Protein AF-A0ABD3W041-F1 (afdb_monomer_lite)

Secondary structure (DSSP, 8-state):
--HHHHTS-HHHHHHHHHHHHT--------------STTSSHHHHHHHHTT----SS-PPP--S--------EE-TTT--EE----

Structure (mmCIF, N/CA/C/O backbone):
data_AF-A0ABD3W041-F1
#
_entry.id   AF-A0ABD3W041-F1
#
loop_
_atom_site.group_PDB
_atom_site.id
_atom_site.type_symbol
_atom_site.label_atom_id
_atom_site.label_alt_id
_atom_site.label_comp_id
_atom_site.label_asym_id
_atom_site.label_entity_id
_atom_site.label_seq_id
_atom_site.pdbx_PDB_ins_code
_atom_site.Cartn_x
_atom_site.Cartn_y
_atom_site.Cartn_z
_atom_site.occupancy
_atom_site.B_iso_or_equiv
_atom_site.auth_seq_id
_atom_site.auth_comp_id
_atom_site.auth_asym_id
_atom_site.auth_atom_id
_atom_site.pdbx_PDB_model_num
ATOM 1 N N . LEU A 1 1 ? -15.820 3.956 14.712 1.00 78.50 1 LEU A N 1
ATOM 2 C CA . LEU A 1 1 ? -15.205 2.909 13.866 1.00 78.50 1 LEU A CA 1
ATOM 3 C C . LEU A 1 1 ? -15.188 3.418 12.426 1.00 78.50 1 LEU A C 1
ATOM 5 O O . LEU A 1 1 ? -16.107 4.162 12.091 1.00 78.50 1 LEU A O 1
ATOM 9 N N . PRO A 1 2 ? -14.172 3.097 11.610 1.00 83.50 2 PRO A N 1
ATOM 10 C CA . PRO A 1 2 ? -14.160 3.431 10.183 1.00 83.50 2 PRO A CA 1
ATOM 11 C C . PRO A 1 2 ? -15.390 2.870 9.442 1.00 83.50 2 PRO A C 1
ATOM 13 O O . PRO A 1 2 ? -15.904 1.826 9.862 1.00 83.50 2 PRO A O 1
ATOM 16 N N . PRO A 1 3 ? -15.870 3.515 8.360 1.00 88.06 3 PRO A N 1
ATOM 17 C CA . PRO A 1 3 ? -17.040 3.059 7.602 1.00 88.06 3 PRO A CA 1
ATOM 18 C C . PRO A 1 3 ? -16.939 1.608 7.116 1.00 88.06 3 PRO A C 1
ATOM 20 O O . PRO A 1 3 ? -17.947 0.906 7.062 1.00 88.06 3 PRO A O 1
ATOM 23 N N . GLU A 1 4 ? -15.733 1.149 6.792 1.00 84.75 4 GLU A N 1
ATOM 24 C CA . GLU A 1 4 ? -15.437 -0.214 6.353 1.00 84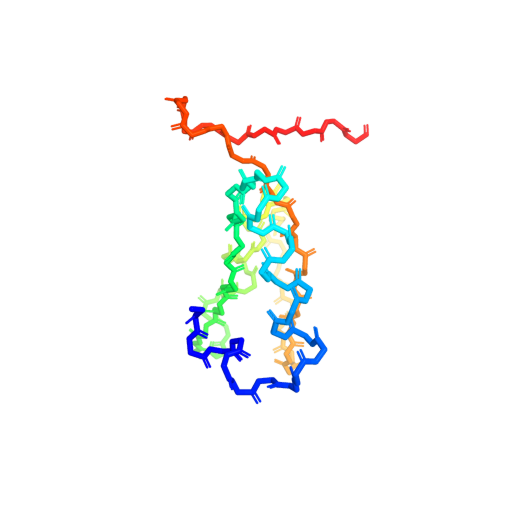.75 4 GLU A CA 1
ATOM 25 C C . GLU A 1 4 ? -15.716 -1.220 7.471 1.00 84.75 4 GLU A C 1
ATOM 27 O O . GLU A 1 4 ? -16.394 -2.215 7.240 1.00 84.75 4 GLU A O 1
ATOM 32 N N . ILE A 1 5 ? -15.283 -0.915 8.699 1.00 87.94 5 ILE A N 1
ATOM 33 C CA . ILE A 1 5 ? -15.505 -1.756 9.884 1.00 87.94 5 ILE A CA 1
ATOM 34 C C . ILE A 1 5 ? -16.982 -1.736 10.296 1.00 87.94 5 ILE A C 1
ATOM 36 O O . ILE A 1 5 ? -17.531 -2.760 10.691 1.00 87.94 5 ILE A O 1
ATOM 40 N N . CYS A 1 6 ? -17.664 -0.594 10.154 1.00 88.38 6 CYS A N 1
ATOM 41 C CA . CYS A 1 6 ? -19.101 -0.483 10.436 1.00 88.38 6 CYS A CA 1
ATOM 42 C C . CYS A 1 6 ? -19.973 -1.360 9.522 1.00 88.38 6 CYS A C 1
ATOM 44 O O . CYS A 1 6 ? -21.083 -1.714 9.912 1.00 88.38 6 CYS A O 1
ATOM 46 N N . ARG A 1 7 ? -19.493 -1.694 8.316 1.00 92.75 7 ARG A N 1
ATOM 47 C CA . ARG A 1 7 ? -20.184 -2.586 7.368 1.00 92.75 7 ARG A CA 1
ATOM 48 C C . ARG A 1 7 ? -19.937 -4.072 7.647 1.00 92.75 7 ARG A C 1
ATOM 50 O O . ARG A 1 7 ? -20.596 -4.905 7.032 1.00 92.75 7 ARG A O 1
ATOM 57 N N . MET A 1 8 ? -19.003 -4.401 8.538 1.00 91.44 8 MET A N 1
ATOM 58 C CA . MET A 1 8 ? -18.716 -5.777 8.951 1.00 91.44 8 MET A CA 1
ATOM 59 C C . MET A 1 8 ? -19.667 -6.229 10.067 1.00 91.44 8 MET A C 1
ATOM 61 O O . MET A 1 8 ? -20.422 -5.436 10.638 1.00 91.44 8 MET A O 1
ATOM 65 N N . ASP A 1 9 ? -19.627 -7.519 10.387 1.00 93.38 9 ASP A N 1
ATOM 66 C CA . ASP A 1 9 ? -20.424 -8.125 11.446 1.00 93.38 9 ASP A CA 1
ATOM 67 C C . ASP A 1 9 ? -20.026 -7.619 12.852 1.00 93.38 9 ASP A C 1
ATOM 69 O O . ASP A 1 9 ? -18.969 -7.016 13.066 1.00 93.38 9 ASP A O 1
ATOM 73 N N . LYS A 1 10 ? -20.893 -7.869 13.842 1.00 93.69 10 LYS A N 1
ATOM 74 C CA . LYS A 1 10 ? -20.685 -7.403 15.223 1.00 93.69 10 LYS A CA 1
ATOM 75 C C . LYS A 1 10 ? -19.398 -7.937 15.861 1.00 93.69 10 LYS A C 1
ATOM 77 O O . LYS A 1 10 ? -18.829 -7.228 16.688 1.00 93.69 10 LYS A O 1
ATOM 82 N N . VAL A 1 11 ? -18.939 -9.136 15.495 1.00 93.12 11 VAL A N 1
ATOM 83 C CA . VAL A 1 11 ? -17.705 -9.721 16.042 1.00 93.12 11 VAL A CA 1
ATOM 84 C C . VAL A 1 11 ? -16.507 -8.919 15.550 1.00 93.12 11 VAL A C 1
ATOM 86 O O . VAL A 1 11 ? -15.723 -8.439 16.365 1.00 93.12 11 VAL A O 1
ATOM 89 N N . SER A 1 12 ? -16.429 -8.663 14.242 1.00 88.62 12 SER A N 1
ATOM 90 C CA . SER A 1 12 ? -15.373 -7.841 13.631 1.00 88.62 12 SER A CA 1
ATOM 91 C C . SER A 1 12 ? -15.315 -6.422 14.210 1.00 88.62 12 SER A C 1
ATOM 93 O O . SER A 1 12 ? -14.239 -5.882 14.470 1.00 88.62 12 SER A O 1
ATOM 95 N N . GLN A 1 13 ? -16.476 -5.813 14.467 1.00 93.06 13 GLN A N 1
ATOM 96 C CA . GLN A 1 13 ? -16.546 -4.493 15.099 1.00 93.06 13 GLN A CA 1
ATOM 97 C C . GLN A 1 13 ? -16.018 -4.496 16.537 1.00 93.06 13 GLN A C 1
ATOM 99 O O . GLN A 1 13 ? -15.359 -3.537 16.939 1.00 93.06 13 GLN A O 1
ATOM 104 N N . ASN A 1 14 ? -16.322 -5.537 17.315 1.00 92.06 14 ASN A N 1
ATOM 105 C CA . ASN A 1 14 ? -15.867 -5.657 18.699 1.00 92.06 14 ASN A CA 1
ATOM 106 C C . ASN A 1 14 ? -14.367 -5.938 18.774 1.00 92.06 14 ASN A C 1
ATOM 108 O O . ASN A 1 14 ? -13.680 -5.239 19.509 1.00 92.06 14 ASN A O 1
ATOM 112 N N . LEU A 1 15 ? -13.849 -6.832 17.928 1.00 88.19 15 LEU A N 1
ATOM 113 C CA . LEU A 1 15 ? -12.415 -7.107 17.823 1.00 88.19 15 LEU A CA 1
ATOM 114 C C . LEU A 1 15 ? -11.617 -5.827 17.522 1.00 88.19 15 LEU A C 1
ATOM 116 O O . LEU A 1 15 ? -10.585 -5.562 18.130 1.00 88.19 15 LEU A O 1
ATOM 120 N N . PHE A 1 16 ? -12.125 -4.983 16.615 1.00 85.31 16 PHE A N 1
ATOM 121 C CA . PHE A 1 16 ? -11.492 -3.698 16.321 1.00 85.31 16 PHE A CA 1
ATOM 122 C C . PHE A 1 16 ? -11.523 -2.746 17.526 1.00 85.31 16 PHE A C 1
ATOM 124 O O . PHE A 1 16 ? -10.572 -1.999 17.735 1.00 85.31 16 PHE A O 1
ATOM 131 N N . ARG A 1 17 ? -12.603 -2.739 18.320 1.00 88.50 17 ARG A N 1
ATOM 132 C CA . ARG A 1 17 ? -12.684 -1.924 19.546 1.00 88.50 17 ARG A CA 1
ATOM 133 C C . ARG A 1 17 ? -11.703 -2.411 20.609 1.00 88.50 17 ARG A C 1
ATOM 135 O O . ARG A 1 17 ? -10.984 -1.586 21.155 1.00 88.50 17 ARG A O 1
ATOM 142 N N . GLU A 1 18 ? -11.618 -3.717 20.831 1.00 89.00 18 GLU A N 1
ATOM 143 C CA . GLU A 1 18 ? -10.652 -4.322 21.756 1.00 89.00 18 GLU A CA 1
ATOM 144 C C . GLU A 1 18 ? -9.211 -3.985 21.346 1.00 89.00 18 GLU A C 1
ATOM 146 O O . GLU A 1 18 ? -8.412 -3.550 22.171 1.00 89.00 18 GLU A O 1
ATOM 151 N N . ALA A 1 19 ? -8.894 -4.070 20.049 1.00 83.00 19 ALA A N 1
ATOM 152 C CA . ALA A 1 19 ? -7.589 -3.670 19.522 1.00 83.00 19 ALA A CA 1
ATOM 153 C C . ALA A 1 19 ? -7.298 -2.163 19.691 1.00 83.00 19 ALA A C 1
ATOM 155 O O . ALA A 1 19 ? -6.149 -1.773 19.883 1.00 83.00 19 ALA A O 1
ATOM 156 N N . LEU A 1 20 ? -8.320 -1.296 19.636 1.00 83.31 20 LEU A N 1
ATOM 157 C CA . LEU A 1 20 ? -8.164 0.133 19.936 1.00 83.31 20 LEU A CA 1
ATOM 158 C C . LEU A 1 20 ? -7.871 0.382 21.422 1.00 83.31 20 LEU A C 1
ATOM 160 O O . LEU A 1 20 ? -7.077 1.272 21.732 1.00 83.31 20 LEU A O 1
ATOM 164 N N . GLU A 1 21 ? -8.529 -0.362 22.314 1.00 86.62 21 GLU A N 1
ATOM 165 C CA . GLU A 1 21 ? -8.373 -0.264 23.772 1.00 86.62 21 GLU A CA 1
ATOM 166 C C . GLU A 1 21 ? -7.021 -0.807 24.247 1.00 86.62 21 GLU A C 1
ATOM 168 O O . GLU A 1 21 ? -6.419 -0.231 25.151 1.00 86.62 21 GLU A O 1
ATOM 173 N N . ALA A 1 22 ? -6.495 -1.844 23.587 1.00 82.94 22 ALA A N 1
ATOM 174 C CA . ALA A 1 22 ? -5.178 -2.422 23.863 1.00 82.94 22 ALA A CA 1
ATOM 175 C C . ALA A 1 22 ? -3.990 -1.484 23.547 1.00 82.94 22 ALA A C 1
ATOM 177 O O . ALA A 1 22 ? -2.857 -1.779 23.923 1.00 82.94 22 ALA A O 1
ATOM 178 N N . GLY A 1 23 ? -4.237 -0.343 22.894 1.00 70.12 23 GLY A N 1
ATOM 179 C CA . GLY A 1 23 ? -3.211 0.606 22.468 1.00 70.12 23 GLY A CA 1
ATOM 180 C C . GLY A 1 23 ? -2.911 0.477 20.974 1.00 70.12 23 GLY A C 1
ATOM 181 O O . GLY A 1 23 ? -2.563 -0.584 20.469 1.00 70.12 23 GLY A O 1
ATOM 182 N N . LYS A 1 24 ? -3.080 1.588 20.250 1.00 64.88 24 LYS A N 1
ATOM 183 C CA . LYS A 1 24 ? -3.027 1.648 18.783 1.00 64.88 24 LYS A CA 1
ATOM 184 C C . LYS A 1 24 ? -1.624 1.450 18.216 1.00 64.88 24 LYS A C 1
ATOM 186 O O . LYS A 1 24 ? -0.720 2.226 18.514 1.00 64.88 24 LYS A O 1
ATOM 191 N N . GLU A 1 25 ? -1.532 0.576 17.223 1.00 64.94 25 GLU A N 1
ATOM 192 C CA . GLU A 1 25 ? -0.480 0.597 16.211 1.00 64.94 25 GLU A CA 1
ATOM 193 C C . GLU A 1 25 ? -0.955 1.386 14.978 1.00 64.94 25 GLU A C 1
ATOM 195 O O . GLU A 1 25 ? -2.113 1.289 14.554 1.00 64.94 25 GLU A O 1
ATOM 200 N N . LYS A 1 26 ? -0.082 2.215 14.396 1.00 64.38 26 LYS A N 1
ATOM 201 C CA . LYS A 1 26 ? -0.388 2.909 13.140 1.00 64.38 26 LYS A CA 1
ATOM 202 C C . LYS A 1 26 ? -0.194 1.932 11.980 1.00 64.38 26 LYS A C 1
ATOM 204 O O . LYS A 1 26 ? 0.931 1.576 11.654 1.00 64.38 26 LYS A O 1
ATOM 209 N N . VAL A 1 27 ? -1.288 1.536 11.333 1.00 64.31 27 VAL A N 1
ATOM 210 C CA . VAL A 1 27 ? -1.235 0.665 10.151 1.00 64.31 27 VAL A CA 1
ATOM 211 C C . VAL A 1 27 ? -1.013 1.512 8.900 1.00 64.31 27 VAL A C 1
ATOM 213 O O . VAL A 1 27 ? -1.933 2.156 8.397 1.00 64.31 27 VAL A O 1
ATOM 216 N N . TYR A 1 28 ? 0.214 1.501 8.385 1.00 68.56 28 TYR A N 1
ATOM 217 C CA . TYR A 1 28 ? 0.573 2.134 7.116 1.00 68.56 28 TYR A CA 1
ATOM 218 C C . TYR A 1 28 ? 0.466 1.120 5.974 1.00 68.56 28 TYR A C 1
ATOM 220 O O . TYR A 1 28 ? 1.458 0.553 5.527 1.00 68.56 28 TYR A O 1
ATOM 228 N N . HIS A 1 29 ? -0.760 0.865 5.514 1.00 71.44 29 HIS A N 1
ATOM 229 C CA . HIS A 1 29 ? -1.025 -0.029 4.387 1.00 71.44 29 HIS A CA 1
ATOM 230 C C . HIS A 1 29 ? -1.623 0.750 3.216 1.00 71.44 29 HIS A C 1
ATOM 232 O O . HIS A 1 29 ? -2.661 1.395 3.360 1.00 71.44 29 HIS A O 1
ATOM 238 N N . ILE A 1 30 ? -0.991 0.656 2.046 1.00 76.69 30 ILE A N 1
ATOM 239 C CA . ILE A 1 30 ? -1.503 1.229 0.800 1.00 76.69 30 ILE A CA 1
ATOM 240 C C . ILE A 1 30 ? -1.652 0.141 -0.259 1.00 76.69 30 ILE A C 1
ATOM 242 O O . ILE A 1 30 ? -0.846 -0.783 -0.343 1.00 76.69 30 ILE A O 1
ATOM 246 N N . ARG A 1 31 ? -2.681 0.276 -1.097 1.00 77.69 31 ARG A N 1
ATOM 247 C CA . ARG A 1 31 ? -2.827 -0.499 -2.331 1.00 77.69 31 ARG A CA 1
ATOM 248 C C . ARG A 1 31 ? -2.570 0.439 -3.503 1.00 77.69 31 ARG A C 1
ATOM 250 O O . ARG A 1 31 ? -3.301 1.411 -3.669 1.00 77.69 31 ARG A O 1
ATOM 257 N N . LEU A 1 32 ? -1.537 0.155 -4.291 1.00 79.62 32 LEU A N 1
ATOM 258 C CA . LEU A 1 32 ? -1.176 0.928 -5.479 1.00 79.62 32 LEU A CA 1
ATOM 259 C C . LEU A 1 32 ? -1.584 0.159 -6.739 1.00 79.62 32 LEU A C 1
ATOM 261 O O . LEU A 1 32 ? -1.241 -1.011 -6.885 1.00 79.62 32 LEU A O 1
ATOM 265 N N . MET A 1 33 ? -2.294 0.821 -7.653 1.00 81.88 33 MET A N 1
ATOM 266 C CA . MET A 1 33 ? -2.677 0.262 -8.951 1.00 81.88 33 MET A CA 1
ATOM 267 C C . MET A 1 33 ? -2.061 1.103 -10.071 1.00 81.88 33 MET A C 1
ATOM 269 O O . MET A 1 33 ? -2.282 2.311 -10.131 1.00 81.88 33 MET A O 1
ATOM 273 N N . VAL A 1 34 ? -1.300 0.466 -10.964 1.00 82.75 34 VAL A N 1
ATOM 274 C CA . VAL A 1 34 ? -0.664 1.119 -12.119 1.00 82.75 34 VAL A CA 1
ATOM 275 C C . VAL A 1 34 ? -1.427 0.730 -13.387 1.00 82.75 34 VAL A C 1
ATOM 277 O O . VAL A 1 34 ? -1.451 -0.439 -13.765 1.00 82.75 34 VAL A O 1
ATOM 280 N N . VAL A 1 35 ? -2.063 1.702 -14.051 1.00 81.69 35 VAL A N 1
ATOM 281 C CA . VAL A 1 35 ? -2.951 1.481 -15.212 1.00 81.69 35 VAL A CA 1
ATOM 282 C C . VAL A 1 35 ? -2.539 2.374 -16.383 1.00 81.69 35 VAL A C 1
ATOM 284 O O . VAL A 1 35 ? -2.026 3.470 -16.191 1.00 81.69 35 VAL A O 1
ATOM 287 N N . GLY A 1 36 ? -2.741 1.897 -17.611 1.00 79.62 36 GLY A N 1
ATOM 288 C CA . GLY A 1 36 ? -2.323 2.575 -18.838 1.00 79.62 36 GLY A CA 1
ATOM 289 C C . GLY A 1 36 ? -2.298 1.625 -20.034 1.00 79.62 36 GLY A C 1
ATOM 290 O O . GLY A 1 36 ? -2.390 0.405 -19.868 1.00 79.62 36 GLY A O 1
ATOM 291 N N . HIS A 1 37 ? -2.159 2.175 -21.240 1.00 79.56 37 HIS A N 1
ATOM 292 C CA . HIS A 1 37 ? -2.185 1.411 -22.492 1.00 79.56 37 HIS A CA 1
ATOM 293 C C . HIS A 1 37 ? -1.075 0.341 -22.569 1.00 79.56 37 HIS A C 1
ATOM 295 O O . HIS A 1 37 ? -0.123 0.345 -21.781 1.00 79.56 37 HIS A O 1
ATOM 301 N N . LEU A 1 38 ? -1.201 -0.624 -23.481 1.00 79.56 38 LEU A N 1
ATOM 302 C CA . LEU A 1 38 ? -0.179 -1.653 -23.696 1.00 79.56 38 LEU A CA 1
ATOM 303 C C . LEU A 1 38 ? 1.171 -1.001 -24.053 1.00 79.56 38 LEU A C 1
ATOM 305 O O . LEU A 1 38 ? 1.202 0.001 -24.760 1.00 79.56 38 LEU A O 1
ATOM 309 N N . GLY A 1 39 ? 2.281 -1.532 -23.534 1.00 78.81 39 GLY A N 1
ATOM 310 C CA . GLY A 1 39 ? 3.628 -1.052 -23.883 1.00 78.81 39 GLY A CA 1
ATOM 311 C C . GLY A 1 39 ? 4.082 0.281 -23.263 1.00 78.81 39 GLY A C 1
ATOM 312 O O . GLY A 1 39 ? 5.221 0.670 -23.472 1.00 78.81 39 GLY A O 1
ATOM 313 N N . VAL A 1 40 ? 3.270 0.965 -22.444 1.00 83.88 40 VAL A N 1
ATOM 314 C CA . VAL A 1 40 ? 3.648 2.272 -21.838 1.00 83.88 40 VAL A CA 1
ATOM 315 C C . VAL A 1 40 ? 4.638 2.181 -20.662 1.00 83.88 40 VAL A C 1
ATOM 317 O O . VAL A 1 40 ? 4.891 3.176 -19.991 1.00 83.88 40 VAL A O 1
ATOM 320 N N . GLY A 1 41 ? 5.166 0.990 -20.364 1.00 83.19 41 GLY A N 1
ATOM 321 C CA . GLY A 1 41 ? 6.156 0.801 -19.296 1.00 83.19 41 GLY A CA 1
ATOM 322 C C . GLY A 1 41 ? 5.587 0.631 -17.882 1.00 83.19 41 GLY A C 1
ATOM 323 O O . GLY A 1 41 ? 6.305 0.856 -16.915 1.00 83.19 41 GLY A O 1
ATOM 324 N N . LYS A 1 42 ? 4.324 0.203 -17.726 1.00 89.44 42 LYS A N 1
ATOM 325 C CA . LYS A 1 42 ? 3.717 -0.079 -16.403 1.00 89.44 42 LYS A CA 1
ATOM 326 C C . LYS A 1 42 ? 4.547 -1.073 -15.588 1.00 89.44 42 LYS A C 1
ATOM 328 O O . LYS A 1 42 ? 4.884 -0.804 -14.444 1.00 89.44 42 LYS A O 1
ATOM 333 N N . THR A 1 43 ? 4.918 -2.189 -16.212 1.00 83.62 43 THR A N 1
ATOM 334 C CA . THR A 1 43 ? 5.732 -3.249 -15.605 1.00 83.62 43 THR A CA 1
ATOM 335 C C . THR A 1 43 ? 7.118 -2.725 -15.232 1.00 83.62 43 THR A C 1
ATOM 337 O O . THR A 1 43 ? 7.591 -2.959 -14.125 1.00 83.62 43 THR A O 1
ATOM 340 N N . THR A 1 44 ? 7.739 -1.929 -16.109 1.00 86.00 44 THR A N 1
ATOM 341 C CA . THR A 1 44 ? 9.022 -1.265 -15.840 1.00 86.00 44 THR A CA 1
ATOM 342 C C . THR A 1 44 ? 8.936 -0.317 -14.642 1.00 86.00 44 THR A C 1
ATOM 344 O O . THR A 1 44 ? 9.812 -0.338 -13.780 1.00 86.00 44 THR A O 1
ATOM 347 N N . LEU A 1 45 ? 7.877 0.496 -14.558 1.00 85.62 45 LEU A N 1
ATOM 348 C CA . LEU A 1 45 ? 7.647 1.410 -13.440 1.00 85.62 45 LEU A CA 1
ATOM 349 C C . LEU A 1 45 ? 7.463 0.646 -12.125 1.00 85.62 45 LEU A C 1
ATOM 351 O O . LEU A 1 45 ? 8.129 0.972 -11.145 1.00 85.62 45 LEU A O 1
ATOM 355 N N . THR A 1 46 ? 6.612 -0.383 -12.107 1.00 84.94 46 THR A N 1
ATOM 356 C CA . THR A 1 46 ? 6.387 -1.203 -10.909 1.00 84.94 46 THR A CA 1
ATOM 357 C C . THR A 1 46 ? 7.686 -1.849 -10.428 1.00 84.94 46 THR A C 1
ATOM 359 O O . THR A 1 46 ? 8.025 -1.711 -9.258 1.00 84.94 46 THR A O 1
ATOM 362 N N . LYS A 1 47 ? 8.476 -2.461 -11.321 1.00 80.56 47 LYS A N 1
ATOM 363 C CA . LYS A 1 47 ? 9.768 -3.076 -10.967 1.00 80.56 47 LYS A CA 1
ATOM 364 C C . LYS A 1 47 ? 10.767 -2.074 -10.384 1.00 80.56 47 LYS A C 1
ATOM 366 O O . LYS A 1 47 ? 11.404 -2.369 -9.377 1.00 80.56 47 LYS A O 1
ATOM 371 N N . ARG A 1 48 ? 10.850 -0.860 -10.947 1.00 83.19 48 ARG A N 1
ATOM 372 C CA . ARG A 1 48 ? 11.691 0.218 -10.390 1.00 83.19 48 ARG A CA 1
ATOM 373 C C . ARG A 1 48 ? 11.246 0.646 -8.996 1.00 83.19 48 ARG A C 1
ATOM 375 O O . ARG A 1 48 ? 12.095 0.830 -8.133 1.00 83.19 48 ARG A O 1
ATOM 382 N N . ILE A 1 49 ? 9.938 0.788 -8.766 1.00 82.19 49 ILE A N 1
ATOM 383 C CA . ILE A 1 49 ? 9.389 1.110 -7.436 1.00 82.19 49 ILE A CA 1
ATOM 384 C C . ILE A 1 49 ? 9.754 0.020 -6.419 1.00 82.19 49 ILE A C 1
ATOM 386 O O . ILE A 1 49 ? 10.012 0.325 -5.260 1.00 82.19 49 ILE A O 1
ATOM 390 N N . LEU A 1 50 ? 9.813 -1.239 -6.855 1.00 79.69 50 LEU A N 1
ATOM 391 C CA . LEU A 1 50 ? 10.194 -2.378 -6.019 1.00 79.69 50 LEU A CA 1
ATOM 392 C C . LEU A 1 50 ? 11.712 -2.545 -5.831 1.00 79.69 50 LEU A C 1
ATOM 394 O O . LEU A 1 50 ? 12.127 -3.476 -5.142 1.00 79.69 50 LEU A O 1
ATOM 398 N N . GLY A 1 51 ? 12.535 -1.672 -6.424 1.00 76.81 51 GLY A N 1
ATOM 399 C CA . GLY A 1 51 ? 13.996 -1.771 -6.371 1.00 76.81 51 GLY A CA 1
ATOM 400 C C . GLY A 1 51 ? 14.564 -2.961 -7.150 1.00 76.81 51 GLY A C 1
ATOM 401 O O . GLY A 1 51 ? 15.686 -3.386 -6.891 1.00 76.81 51 GLY A O 1
ATOM 402 N N . GLU A 1 52 ? 13.800 -3.534 -8.082 1.00 81.31 52 GLU A N 1
ATOM 403 C CA . GLU A 1 52 ? 14.242 -4.663 -8.898 1.00 81.31 52 GLU A CA 1
ATOM 404 C C . GLU A 1 52 ? 15.137 -4.186 -10.049 1.00 81.31 52 GLU A C 1
ATOM 406 O O . GLU A 1 52 ? 14.910 -3.127 -10.643 1.00 81.31 52 GLU A O 1
ATOM 411 N N . ASN A 1 53 ? 16.147 -4.991 -10.399 1.00 77.00 53 ASN A N 1
ATOM 412 C CA . ASN A 1 53 ? 17.003 -4.710 -11.547 1.00 77.00 53 ASN A CA 1
ATOM 413 C C . ASN A 1 53 ? 16.187 -4.810 -12.838 1.00 77.00 53 ASN A C 1
ATOM 415 O O . ASN A 1 53 ? 15.748 -5.884 -13.252 1.00 77.00 53 ASN A O 1
ATOM 419 N N . VAL A 1 54 ? 16.001 -3.667 -13.488 1.00 73.38 54 VAL A N 1
ATOM 420 C CA . VAL A 1 54 ? 15.402 -3.586 -14.814 1.00 73.38 54 VAL A CA 1
ATOM 421 C C . VAL A 1 54 ? 16.523 -3.781 -15.827 1.00 73.38 54 VAL A C 1
ATOM 423 O O . VAL A 1 54 ? 17.156 -2.813 -16.241 1.00 73.38 54 VAL A O 1
ATOM 426 N N . ASN A 1 55 ? 16.798 -5.032 -16.198 1.00 68.12 55 ASN A N 1
ATOM 427 C CA . ASN A 1 55 ? 17.635 -5.298 -17.367 1.00 68.12 55 ASN A CA 1
ATOM 428 C C . ASN A 1 55 ? 16.975 -4.668 -18.603 1.00 68.12 55 ASN A C 1
ATOM 430 O O . ASN A 1 55 ? 15.750 -4.674 -18.722 1.00 68.12 55 ASN A O 1
ATOM 434 N N . GLU A 1 56 ? 17.787 -4.150 -19.523 1.00 60.72 56 GLU A N 1
ATOM 435 C CA . GLU A 1 56 ? 17.337 -3.467 -20.748 1.00 60.72 56 GLU A CA 1
ATOM 436 C C . GLU A 1 56 ? 16.650 -4.401 -21.763 1.00 60.72 56 GLU A C 1
ATOM 438 O O . GLU A 1 56 ? 16.223 -3.960 -22.831 1.00 60.72 56 GLU A O 1
ATOM 443 N N . GLU A 1 57 ? 16.519 -5.691 -21.444 1.00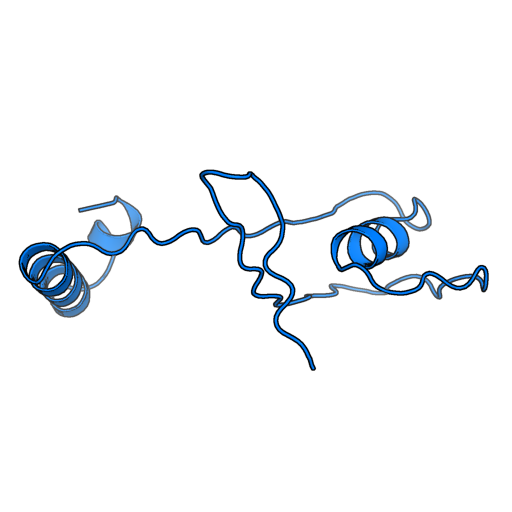 61.34 57 GLU A N 1
ATOM 444 C CA . GLU A 1 57 ? 15.803 -6.640 -22.284 1.00 61.34 57 GLU A CA 1
ATOM 445 C C . GLU A 1 57 ? 14.314 -6.272 -22.382 1.00 61.34 57 GLU A C 1
ATOM 447 O O . GLU A 1 57 ? 13.676 -5.979 -21.359 1.00 61.34 57 GLU A O 1
ATOM 452 N N . PRO A 1 58 ? 13.730 -6.310 -23.597 1.00 61.94 58 PRO A N 1
ATOM 453 C CA . PRO A 1 58 ? 12.331 -5.981 -23.792 1.00 61.94 58 PRO A CA 1
ATOM 454 C C . PRO A 1 58 ? 11.463 -6.871 -22.906 1.00 61.94 58 PRO A C 1
ATOM 456 O O . PRO A 1 58 ? 11.413 -8.090 -23.064 1.00 61.94 58 PRO A O 1
ATOM 459 N N . HIS A 1 59 ? 10.771 -6.252 -21.951 1.00 64.81 59 HIS A N 1
ATOM 460 C CA . HIS A 1 59 ? 9.825 -6.977 -21.122 1.00 64.81 59 HIS A CA 1
ATOM 461 C C . HIS A 1 59 ? 8.657 -7.447 -21.985 1.00 64.81 59 HIS A C 1
ATOM 463 O O . HIS A 1 59 ? 8.059 -6.660 -22.723 1.00 64.81 59 HIS A O 1
ATOM 469 N N . VAL A 1 60 ? 8.318 -8.730 -21.861 1.00 68.25 60 VAL A N 1
ATOM 470 C CA . VAL A 1 60 ? 7.101 -9.279 -22.456 1.00 68.25 60 VAL A CA 1
ATOM 471 C C . VAL A 1 60 ? 5.908 -8.502 -21.902 1.00 68.25 60 VAL A C 1
ATOM 473 O O . VAL A 1 60 ? 5.842 -8.222 -20.703 1.00 68.25 60 VAL A O 1
ATOM 476 N N . SER A 1 61 ? 4.987 -8.117 -22.785 1.00 69.81 61 SER A N 1
ATOM 477 C CA . SER A 1 61 ? 3.760 -7.431 -22.383 1.00 69.81 61 SER A CA 1
ATOM 478 C C . SER A 1 61 ? 3.015 -8.255 -21.338 1.00 69.81 61 SER A C 1
ATOM 480 O O . SER A 1 61 ? 2.725 -9.426 -21.573 1.00 69.81 61 SER A O 1
ATOM 482 N N . THR A 1 62 ? 2.679 -7.638 -20.205 1.00 69.56 62 THR A N 1
ATOM 483 C CA . THR A 1 62 ? 1.807 -8.259 -19.207 1.00 69.56 62 THR A CA 1
ATOM 484 C C . THR A 1 62 ? 0.426 -8.478 -19.833 1.00 69.56 62 THR A C 1
ATOM 486 O O . THR A 1 62 ? -0.298 -7.515 -20.099 1.00 69.56 62 THR A O 1
ATOM 489 N N . GLU A 1 63 ? 0.058 -9.736 -20.067 1.00 67.31 63 GLU A N 1
ATOM 490 C CA . GLU A 1 63 ? -1.304 -10.119 -20.436 1.00 67.31 63 GLU A CA 1
ATOM 491 C C . GLU A 1 63 ? -2.120 -10.367 -19.160 1.00 67.31 63 GLU A C 1
ATOM 493 O O . GLU A 1 63 ? -1.800 -11.246 -18.362 1.00 67.31 63 GLU A O 1
ATOM 498 N N . GLY A 1 64 ? -3.174 -9.576 -18.941 1.00 70.06 64 GLY A N 1
ATOM 499 C CA . GLY A 1 64 ? -4.028 -9.690 -17.754 1.00 70.06 64 GLY A CA 1
ATOM 500 C C . GLY A 1 64 ? -3.608 -8.790 -16.584 1.00 70.06 64 GLY A C 1
ATOM 501 O O . GLY A 1 64 ? -3.288 -7.617 -16.782 1.00 70.06 64 GLY A O 1
ATOM 502 N N . ILE A 1 65 ? -3.697 -9.307 -15.353 1.00 70.06 65 ILE A N 1
ATOM 503 C CA . ILE A 1 65 ? -3.448 -8.565 -14.103 1.00 70.06 65 ILE A CA 1
ATOM 504 C C . ILE A 1 65 ? -2.221 -9.152 -13.405 1.00 70.06 65 ILE A C 1
ATOM 506 O O . ILE A 1 65 ? -2.195 -10.340 -13.097 1.00 70.06 65 ILE A O 1
ATOM 510 N N . GLU A 1 66 ? -1.251 -8.299 -13.084 1.00 69.25 66 GLU A N 1
ATOM 511 C CA . GLU A 1 66 ? -0.067 -8.658 -12.301 1.00 69.25 66 GLU A CA 1
ATOM 512 C C . GLU A 1 66 ? -0.152 -7.982 -10.927 1.00 69.25 66 GLU A C 1
ATOM 514 O O . GLU A 1 66 ? -0.301 -6.761 -10.827 1.00 69.25 66 GLU A O 1
ATOM 519 N N . VAL A 1 67 ? -0.131 -8.782 -9.857 1.00 68.88 67 VAL A N 1
ATOM 520 C CA . VAL A 1 67 ? -0.235 -8.304 -8.471 1.00 68.88 67 VAL A CA 1
ATOM 521 C C . VAL A 1 67 ? 1.090 -8.555 -7.768 1.00 68.88 67 VAL A C 1
ATOM 523 O O . VAL A 1 67 ? 1.512 -9.700 -7.634 1.00 68.88 67 VAL A O 1
ATOM 526 N N . HIS A 1 68 ? 1.709 -7.489 -7.266 1.00 69.19 68 HIS A N 1
ATOM 527 C CA . HIS A 1 68 ? 2.945 -7.565 -6.489 1.00 69.19 68 HIS A CA 1
ATOM 528 C C . HIS A 1 68 ? 2.658 -7.221 -5.020 1.00 69.19 68 HIS A C 1
ATOM 530 O O . HIS A 1 68 ? 2.667 -6.043 -4.654 1.00 69.19 68 HIS A O 1
ATOM 536 N N . PRO A 1 69 ? 2.372 -8.212 -4.155 1.00 62.12 69 PRO A N 1
ATOM 537 C CA . PRO A 1 69 ? 2.244 -7.967 -2.727 1.00 62.12 69 PRO A CA 1
ATOM 538 C C . PRO A 1 69 ? 3.640 -7.728 -2.144 1.00 62.12 69 PRO A C 1
ATOM 540 O O . PRO A 1 69 ? 4.409 -8.662 -1.936 1.00 62.12 69 PRO A O 1
ATOM 543 N N . ARG A 1 70 ? 3.987 -6.464 -1.896 1.00 66.31 70 ARG A N 1
ATOM 544 C CA . ARG A 1 70 ? 5.234 -6.090 -1.222 1.00 66.31 70 ARG A CA 1
ATOM 545 C C . ARG 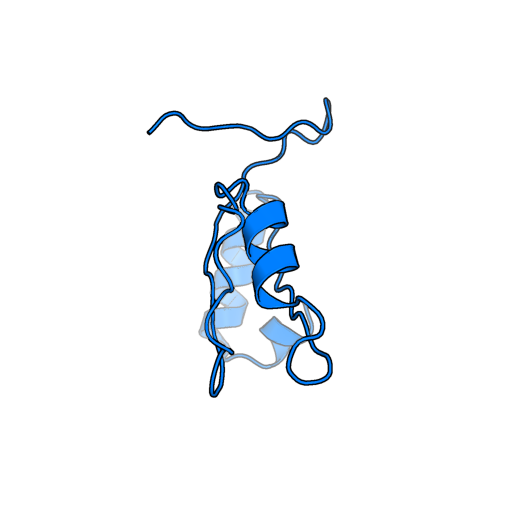A 1 70 ? 4.923 -5.324 0.053 1.00 66.31 70 ARG A C 1
ATOM 547 O O . ARG A 1 70 ? 4.216 -4.320 0.029 1.00 66.31 70 ARG A O 1
ATOM 554 N N . CYS A 1 71 ? 5.477 -5.812 1.157 1.00 61.34 71 CYS A N 1
ATOM 555 C CA . CYS A 1 71 ? 5.574 -5.057 2.394 1.00 61.34 71 CYS A CA 1
ATOM 556 C C . CYS A 1 71 ? 6.894 -4.301 2.370 1.00 61.34 71 CYS A C 1
ATOM 558 O O . CYS A 1 71 ? 7.953 -4.885 2.157 1.00 61.34 71 CYS A O 1
ATOM 560 N N . VAL A 1 72 ? 6.808 -2.999 2.572 1.00 65.69 72 VAL A N 1
ATOM 561 C CA . VAL A 1 72 ? 7.952 -2.103 2.618 1.00 65.69 72 VAL A CA 1
ATOM 562 C C . VAL A 1 72 ? 7.851 -1.304 3.902 1.00 65.69 72 VAL A C 1
ATOM 564 O O . VAL A 1 72 ? 6.783 -0.789 4.237 1.00 65.69 72 VAL A O 1
ATOM 56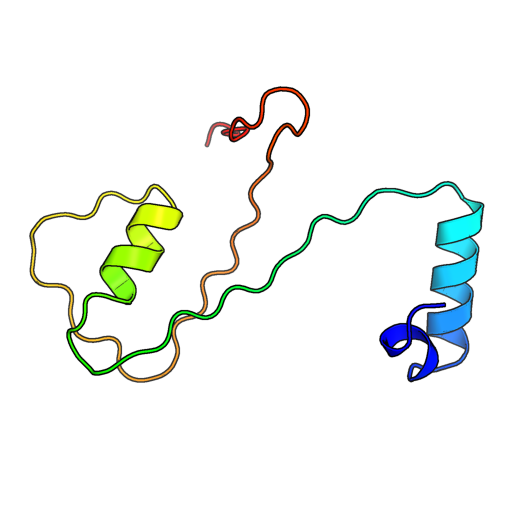7 N N . LYS A 1 73 ? 8.948 -1.255 4.651 1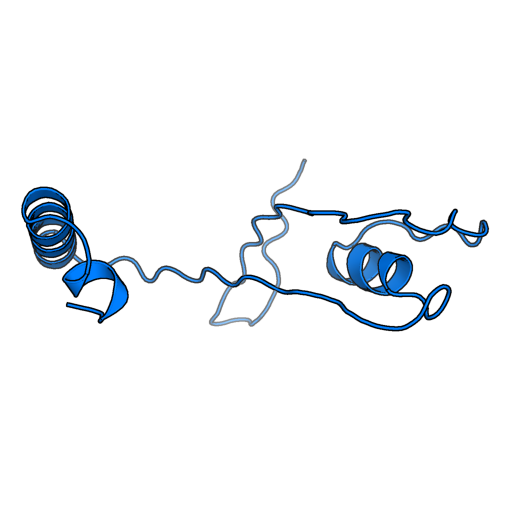.00 66.25 73 LYS A N 1
ATOM 568 C CA . LYS A 1 73 ? 9.040 -0.488 5.888 1.00 66.25 73 LYS A CA 1
ATOM 569 C C . LYS A 1 73 ? 9.701 0.846 5.556 1.00 66.25 73 LYS A C 1
ATOM 571 O O . LYS A 1 73 ? 10.729 0.878 4.886 1.00 66.25 73 LYS A O 1
ATOM 576 N N . ILE A 1 74 ? 9.082 1.938 5.985 1.00 69.19 74 ILE A N 1
ATOM 577 C CA . ILE A 1 74 ? 9.612 3.292 5.822 1.00 69.19 74 ILE A CA 1
ATOM 578 C C . ILE A 1 74 ? 9.764 3.863 7.222 1.00 69.19 74 ILE A C 1
ATOM 580 O O . ILE A 1 74 ? 8.816 3.826 8.010 1.00 69.19 74 ILE A O 1
ATOM 584 N N . ASP A 1 75 ? 10.947 4.378 7.523 1.00 71.31 75 ASP A N 1
ATOM 585 C CA . ASP A 1 75 ? 11.166 5.171 8.721 1.00 71.31 75 ASP A CA 1
ATOM 586 C C . ASP A 1 75 ? 10.576 6.567 8.474 1.00 71.31 75 ASP A C 1
ATOM 588 O O . ASP A 1 75 ? 10.919 7.251 7.511 1.00 71.31 75 ASP A O 1
ATOM 592 N N . LEU A 1 76 ? 9.608 6.972 9.294 1.00 72.62 76 LEU A N 1
ATOM 593 C CA . LEU A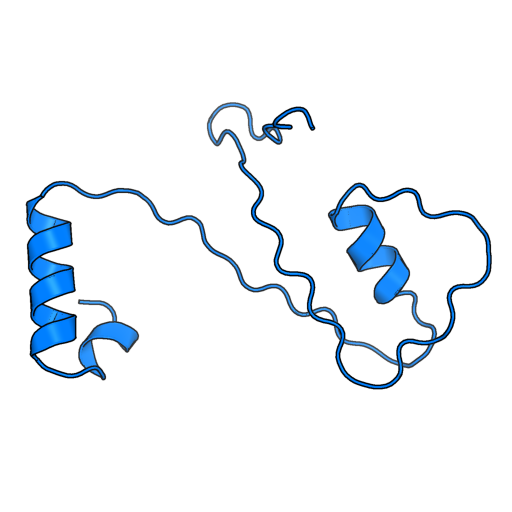 1 76 ? 8.846 8.202 9.058 1.00 72.62 76 LEU A CA 1
ATOM 594 C C . LEU A 1 76 ? 9.568 9.467 9.524 1.00 72.62 76 LEU A C 1
ATOM 596 O O . LEU A 1 76 ? 9.200 10.558 9.082 1.00 72.62 76 LEU A O 1
ATOM 600 N N . ASP A 1 77 ? 10.570 9.327 10.387 1.00 77.75 77 ASP A N 1
ATOM 601 C CA . ASP A 1 77 ? 11.363 10.441 10.896 1.00 77.75 77 ASP A CA 1
ATOM 602 C C . ASP A 1 77 ? 12.438 10.829 9.873 1.00 77.75 77 ASP A C 1
ATOM 604 O O . ASP A 1 77 ? 12.603 12.003 9.533 1.00 77.75 77 ASP A O 1
ATOM 608 N N . THR A 1 78 ? 13.106 9.827 9.305 1.00 83.44 78 THR A N 1
ATOM 609 C CA . THR A 1 78 ? 14.149 9.978 8.279 1.00 83.44 78 THR A CA 1
ATOM 610 C C . THR A 1 78 ? 13.587 10.033 6.856 1.00 83.44 78 THR A C 1
ATOM 612 O O . THR A 1 78 ? 14.217 10.611 5.971 1.00 83.44 78 THR A O 1
ATOM 615 N N . LYS A 1 79 ? 12.377 9.496 6.637 1.00 77.31 79 LYS A N 1
ATOM 616 C CA . LYS A 1 79 ? 11.742 9.277 5.320 1.00 77.31 79 LYS A CA 1
ATOM 617 C C . LYS A 1 79 ? 12.525 8.313 4.424 1.00 77.31 79 LYS A C 1
ATOM 619 O O . LYS A 1 79 ? 12.381 8.355 3.201 1.00 77.31 79 LYS A O 1
ATOM 624 N N . GLU A 1 80 ? 13.333 7.446 5.024 1.00 77.44 80 GLU A N 1
ATOM 625 C CA . GLU A 1 80 ? 14.146 6.458 4.322 1.00 77.44 80 GLU A CA 1
ATOM 626 C C . GLU A 1 80 ? 13.482 5.076 4.317 1.00 77.44 80 GLU A C 1
ATOM 628 O O . GLU A 1 80 ? 12.691 4.718 5.196 1.00 77.44 80 GLU A O 1
ATOM 633 N N . TRP A 1 81 ? 13.800 4.278 3.296 1.00 70.00 81 TRP A N 1
ATOM 634 C CA . TRP A 1 81 ? 13.370 2.885 3.223 1.00 70.00 81 TRP A CA 1
ATOM 635 C C . TRP A 1 81 ? 14.199 2.040 4.191 1.00 70.00 81 TRP A C 1
ATOM 637 O O . TRP A 1 81 ? 15.426 2.025 4.107 1.00 70.00 81 TRP A O 1
ATOM 647 N N . ILE A 1 82 ? 13.536 1.276 5.059 1.00 71.75 82 ILE A N 1
ATOM 648 C CA . ILE A 1 82 ? 14.199 0.264 5.880 1.00 71.75 82 ILE A CA 1
ATOM 649 C C . ILE A 1 82 ? 14.381 -0.971 5.000 1.00 71.75 82 ILE A C 1
ATOM 651 O O . ILE A 1 82 ? 13.451 -1.750 4.778 1.00 71.75 82 ILE A O 1
ATOM 655 N N . VAL A 1 83 ? 15.586 -1.120 4.460 1.00 66.06 83 VAL A N 1
ATOM 656 C CA . VAL A 1 83 ? 15.982 -2.300 3.693 1.00 66.06 83 VAL A CA 1
ATOM 657 C C . VAL A 1 83 ? 16.321 -3.403 4.696 1.00 66.06 83 VAL A C 1
ATOM 659 O O . VAL A 1 83 ? 17.428 -3.442 5.226 1.00 66.06 83 VAL A O 1
ATOM 662 N N . GLU A 1 84 ? 15.365 -4.279 5.015 1.00 54.22 84 GLU A N 1
ATOM 663 C CA . GLU A 1 84 ? 15.698 -5.506 5.748 1.00 54.22 84 GLU A CA 1
ATOM 664 C C . GLU A 1 84 ? 16.505 -6.414 4.812 1.00 54.22 84 GLU A C 1
ATOM 666 O O . GLU A 1 84 ? 16.058 -6.743 3.712 1.00 54.22 84 GLU A O 1
ATOM 671 N N . GLY A 1 85 ? 17.735 -6.732 5.225 1.00 48.16 85 GLY A N 1
ATOM 672 C CA . GLY A 1 85 ? 18.632 -7.615 4.489 1.00 48.16 85 GLY A CA 1
ATOM 673 C C . GLY A 1 85 ? 17.989 -8.981 4.251 1.00 48.16 85 GLY A C 1
ATOM 674 O O . GLY A 1 85 ? 17.346 -9.529 5.146 1.00 48.16 85 GLY A O 1
ATOM 675 N N . ILE A 1 86 ? 18.154 -9.475 3.024 1.00 37.03 86 ILE A N 1
ATOM 676 C CA . ILE A 1 86 ? 17.799 -10.831 2.581 1.00 37.03 86 ILE A CA 1
ATOM 677 C C . ILE A 1 86 ? 18.642 -11.860 3.336 1.00 37.03 86 ILE A C 1
ATOM 679 O O . ILE A 1 86 ? 19.861 -11.607 3.482 1.00 37.03 86 ILE A O 1
#

Foldseek 3Di:
DPPVQVPDDPVSVVVVVVQVVVPDDDDPDDDDDQDDDWPPCSVVVVCVVVVHDDDPPDDDTDDDDDDDDDDWDADPVVRHTDDDDD

Radius of gyration: 18.68 Å; chains: 1; bounding box: 39×21×48 Å

Organism: Sinanodonta woodiana (NCBI:txid1069815)

pLDDT: mean 76.4, std 10.86, range [37.03, 93.69]

Sequence (86 aa):
LPPEICRMDKVSQNLFREALEAGKEKVYHIRLMVVGHLGVGKTTLTKRILGENVNEEPHVSTEGIEVHPRCVKIDLDTKEWIVEGI

InterPro domains:
  IPR027417 P-loop containing nucleoside triphosphate hydrolase [G3DSA:3.40.50.300] (17-83)
  IPR027417 P-loop containing nucleoside triphosphate hydrolase [SSF52540] (23-80)